Protein AF-A0A956IZK6-F1 (afdb_monomer)

pLDDT: mean 89.32, std 12.56, range [36.31, 97.5]

Radius of gyration: 30.79 Å; Cα contacts (8 Å, |Δi|>4): 97; chains: 1; bounding box: 61×36×91 Å

Structure (mmCIF, N/CA/C/O backbone):
data_AF-A0A956IZK6-F1
#
_entry.id   AF-A0A956IZK6-F1
#
loop_
_atom_site.group_PDB
_atom_site.id
_atom_site.type_symbol
_atom_site.label_atom_id
_atom_site.label_alt_id
_atom_site.label_comp_id
_atom_site.label_asym_id
_atom_site.label_entity_id
_atom_site.label_seq_id
_atom_site.pdbx_PDB_ins_code
_atom_site.Cartn_x
_atom_site.Cartn_y
_atom_site.Cartn_z
_atom_site.occupancy
_atom_site.B_iso_or_equiv
_atom_site.auth_seq_id
_atom_site.auth_comp_id
_atom_site.auth_asym_id
_atom_site.auth_atom_id
_atom_site.pdbx_PDB_model_num
ATOM 1 N N . MET A 1 1 ? 29.563 17.382 -30.969 1.00 36.31 1 MET A N 1
ATOM 2 C CA . MET A 1 1 ? 30.334 16.129 -31.098 1.00 36.31 1 MET A CA 1
ATOM 3 C C . MET A 1 1 ? 29.504 15.210 -31.981 1.00 36.31 1 MET A C 1
ATOM 5 O O . MET A 1 1 ? 28.333 15.022 -31.681 1.00 36.31 1 MET A O 1
ATOM 9 N N . ILE A 1 2 ? 30.025 14.845 -33.153 1.00 37.09 2 ILE A N 1
ATOM 10 C CA . ILE A 1 2 ? 29.254 14.293 -34.280 1.00 37.09 2 ILE A CA 1
ATOM 11 C C . ILE A 1 2 ? 29.287 12.764 -34.183 1.00 37.09 2 ILE A C 1
ATOM 13 O O . ILE A 1 2 ? 30.358 12.175 -34.292 1.00 37.09 2 ILE A O 1
ATOM 17 N N . GLY A 1 3 ? 28.133 12.134 -33.945 1.00 41.06 3 GLY A N 1
ATOM 18 C CA . GLY A 1 3 ? 27.993 10.676 -33.970 1.00 41.06 3 GLY A CA 1
ATOM 19 C C . GLY A 1 3 ? 28.057 10.151 -35.405 1.00 41.06 3 GLY A C 1
ATOM 20 O O . GLY A 1 3 ? 27.381 10.674 -36.290 1.00 41.06 3 GLY A O 1
ATOM 21 N N . VAL A 1 4 ? 28.893 9.140 -35.638 1.00 50.62 4 VAL A N 1
ATOM 22 C CA . VAL A 1 4 ? 29.079 8.514 -36.953 1.00 50.62 4 VAL A CA 1
ATOM 23 C C . VAL A 1 4 ? 27.938 7.524 -37.203 1.00 50.62 4 VAL A C 1
ATOM 25 O O . VAL A 1 4 ? 27.832 6.509 -36.518 1.00 50.62 4 VAL A O 1
ATOM 28 N N . LEU A 1 5 ? 27.090 7.811 -38.194 1.00 44.16 5 LEU A N 1
ATOM 29 C CA . LEU A 1 5 ? 26.079 6.882 -38.709 1.00 44.16 5 LEU A CA 1
ATOM 30 C C . LEU A 1 5 ? 26.744 5.872 -39.655 1.00 44.16 5 LEU A C 1
ATOM 32 O O . LEU A 1 5 ? 27.202 6.243 -40.733 1.00 44.16 5 LEU A O 1
ATOM 36 N N . HIS A 1 6 ? 26.773 4.595 -39.271 1.00 47.09 6 HIS A N 1
ATOM 37 C CA . HIS A 1 6 ? 26.976 3.498 -40.219 1.00 47.09 6 HIS A CA 1
ATOM 38 C C . HIS A 1 6 ? 25.607 3.041 -40.733 1.00 47.09 6 HIS A C 1
ATOM 40 O O . HIS A 1 6 ? 24.829 2.450 -39.990 1.00 47.09 6 HIS A O 1
ATOM 46 N N . THR A 1 7 ? 25.309 3.316 -42.002 1.00 48.56 7 THR A N 1
ATOM 47 C CA . THR A 1 7 ? 24.128 2.787 -42.695 1.00 48.56 7 THR A CA 1
ATOM 48 C C . THR A 1 7 ? 24.544 1.561 -43.509 1.00 48.56 7 THR A C 1
ATOM 50 O O . THR A 1 7 ? 25.054 1.708 -44.619 1.00 48.56 7 THR A O 1
ATOM 53 N N . SER A 1 8 ? 24.368 0.350 -42.974 1.00 43.56 8 SER A N 1
ATOM 54 C CA . SER A 1 8 ? 24.457 -0.878 -43.776 1.00 43.56 8 SER A CA 1
ATOM 55 C C . SER A 1 8 ? 23.056 -1.343 -44.152 1.00 43.56 8 SER A C 1
ATOM 57 O O . SER A 1 8 ? 22.195 -1.526 -43.299 1.00 43.56 8 SER A O 1
ATOM 59 N N . THR A 1 9 ? 22.854 -1.504 -45.449 1.00 47.28 9 THR A N 1
ATOM 60 C CA . THR A 1 9 ? 21.601 -1.796 -46.136 1.00 47.28 9 THR A CA 1
ATOM 61 C C . THR A 1 9 ? 21.077 -3.196 -45.797 1.00 47.28 9 THR A C 1
ATOM 63 O O . THR A 1 9 ? 21.645 -4.176 -46.260 1.00 47.28 9 THR A O 1
ATOM 66 N N . HIS A 1 10 ? 19.997 -3.284 -45.016 1.00 44.88 10 HIS A N 1
ATOM 67 C CA . HIS A 1 10 ? 18.961 -4.327 -45.073 1.00 44.88 10 HIS A CA 1
ATOM 68 C C . HIS A 1 10 ? 17.739 -3.828 -44.275 1.00 44.88 10 HIS A C 1
ATOM 70 O O . HIS A 1 10 ? 17.879 -3.464 -43.117 1.00 44.88 10 HIS A O 1
ATOM 76 N N . GLU A 1 11 ? 16.591 -3.730 -44.954 1.00 53.09 11 GLU A N 1
ATOM 77 C CA . GLU A 1 11 ? 15.237 -3.378 -44.476 1.00 53.09 11 GLU A CA 1
ATOM 78 C C . GLU A 1 11 ? 15.104 -2.661 -43.113 1.00 53.09 11 GLU A C 1
ATOM 80 O O . GLU A 1 11 ? 15.017 -3.274 -42.054 1.00 53.09 11 GLU A O 1
ATOM 85 N N . ASP A 1 12 ? 14.998 -1.330 -43.194 1.00 66.38 12 ASP A N 1
ATOM 86 C CA . ASP A 1 12 ? 14.334 -0.430 -42.235 1.00 66.38 12 ASP A CA 1
ATOM 87 C C . ASP A 1 12 ? 14.777 -0.492 -40.760 1.00 66.38 12 ASP A C 1
ATOM 89 O O . ASP A 1 12 ? 14.028 -0.089 -39.863 1.00 66.38 12 ASP A O 1
ATOM 93 N N . SER A 1 13 ? 16.009 -0.942 -40.497 1.00 69.12 13 SER A N 1
ATOM 94 C CA . SER A 1 13 ? 16.614 -0.838 -39.172 1.00 69.12 13 SER A CA 1
ATOM 95 C C . SER A 1 13 ? 17.470 0.422 -39.021 1.00 69.12 13 SER A C 1
ATOM 97 O O . SER A 1 13 ? 18.395 0.693 -39.791 1.00 69.12 13 SER A O 1
ATOM 99 N N . LEU A 1 14 ? 17.147 1.238 -38.013 1.00 85.25 14 LEU A N 1
ATOM 100 C CA . LEU A 1 14 ? 17.953 2.395 -37.616 1.00 85.25 14 LEU A CA 1
ATOM 101 C C . LEU A 1 14 ? 18.646 2.068 -36.299 1.00 85.25 14 LEU A C 1
ATOM 103 O O . LEU A 1 14 ? 17.972 1.855 -35.291 1.00 85.25 14 LEU A O 1
ATOM 107 N N . ARG A 1 15 ? 19.982 2.084 -36.299 1.00 91.31 15 ARG A N 1
ATOM 108 C CA . ARG A 1 15 ? 20.800 1.811 -35.116 1.00 91.31 15 ARG A CA 1
ATOM 109 C C . ARG A 1 15 ? 21.635 3.022 -34.716 1.00 91.31 15 ARG A C 1
ATOM 111 O O . ARG A 1 15 ? 22.291 3.641 -35.551 1.00 91.31 15 ARG A O 1
ATOM 118 N N . VAL A 1 16 ? 21.639 3.326 -33.420 1.00 93.69 16 VAL A N 1
ATOM 119 C CA . VAL A 1 16 ? 22.474 4.363 -32.802 1.00 93.69 16 VAL A CA 1
ATOM 120 C C . VAL A 1 16 ? 23.290 3.719 -31.690 1.00 93.69 16 VAL A C 1
ATOM 122 O O . VAL A 1 16 ? 22.721 3.162 -30.758 1.00 93.69 16 VAL A O 1
ATOM 125 N N . THR A 1 17 ? 24.614 3.804 -31.775 1.00 95.19 17 THR A N 1
ATOM 126 C CA . THR A 1 17 ? 25.543 3.182 -30.818 1.00 95.19 17 THR A CA 1
ATOM 127 C C . THR A 1 17 ? 26.250 4.261 -29.996 1.00 95.19 17 THR A C 1
ATOM 129 O O . THR A 1 17 ? 26.653 5.291 -30.535 1.00 95.19 17 THR A O 1
ATOM 132 N N . SER A 1 18 ? 26.396 4.041 -28.691 1.00 94.06 18 SER A N 1
ATOM 133 C CA . SER A 1 18 ? 27.183 4.876 -27.785 1.00 94.06 18 SER A CA 1
AT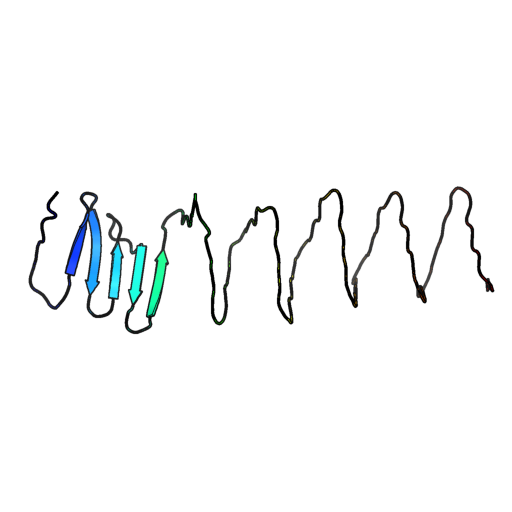OM 134 C C . SER A 1 18 ? 28.674 4.538 -27.873 1.00 94.06 18 SER A C 1
ATOM 136 O O . SER A 1 18 ? 29.065 3.460 -28.314 1.00 94.06 18 SER A O 1
ATOM 138 N N . GLU A 1 19 ? 29.528 5.419 -27.352 1.00 92.06 19 GLU A N 1
ATOM 139 C CA . GLU A 1 19 ? 30.977 5.169 -27.246 1.00 92.06 19 GLU A CA 1
ATOM 140 C C . GLU A 1 19 ? 31.316 3.948 -26.376 1.0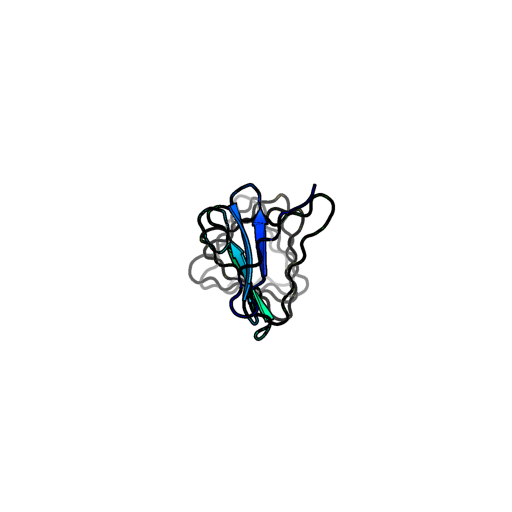0 92.06 19 GLU A C 1
ATOM 142 O O . GLU A 1 19 ? 32.348 3.308 -26.556 1.00 92.06 19 GLU A O 1
ATOM 147 N N . THR A 1 20 ? 30.427 3.600 -25.443 1.00 91.38 20 THR A N 1
ATOM 148 C CA . THR A 1 20 ? 30.587 2.464 -24.528 1.00 91.38 20 THR A CA 1
ATOM 149 C C . THR A 1 20 ? 30.111 1.135 -25.114 1.00 91.38 20 THR A C 1
ATOM 151 O O . THR A 1 20 ? 30.249 0.109 -24.451 1.00 91.38 20 THR A O 1
ATOM 154 N N . GLY A 1 21 ? 29.549 1.140 -26.329 1.00 92.31 21 GLY A N 1
ATOM 155 C CA . GLY A 1 21 ? 29.032 -0.042 -27.022 1.00 92.31 21 GLY A CA 1
ATOM 156 C C . GLY A 1 21 ? 27.557 -0.359 -26.758 1.00 92.31 21 GLY A C 1
ATOM 157 O O . GLY A 1 21 ? 27.026 -1.280 -27.372 1.00 92.31 21 GLY A O 1
ATOM 158 N N . ALA A 1 22 ? 26.877 0.396 -25.888 1.00 94.88 22 ALA A N 1
ATOM 159 C CA . ALA A 1 22 ? 25.420 0.326 -25.768 1.00 94.88 22 ALA A CA 1
ATOM 160 C C . ALA A 1 22 ? 24.771 0.847 -27.054 1.00 94.88 22 ALA A C 1
ATOM 162 O O . ALA A 1 22 ? 25.353 1.675 -27.753 1.00 94.88 22 ALA A O 1
ATOM 163 N N . TYR A 1 23 ? 23.576 0.383 -27.399 1.00 95.31 23 TYR A N 1
ATOM 164 C CA . TYR A 1 23 ? 22.941 0.817 -28.639 1.00 95.31 23 TYR A CA 1
ATOM 165 C C . TYR A 1 23 ? 21.424 0.788 -28.562 1.00 95.31 23 TYR A C 1
ATOM 167 O O . TYR A 1 23 ? 20.837 -0.055 -27.892 1.00 95.31 23 TYR A O 1
ATOM 175 N N . ALA A 1 24 ? 20.797 1.712 -29.278 1.00 96.12 24 ALA A N 1
ATOM 176 C CA . ALA A 1 24 ? 19.376 1.690 -29.560 1.00 96.12 24 ALA A CA 1
ATOM 177 C C . ALA A 1 24 ? 19.154 1.224 -30.998 1.00 96.12 24 ALA A C 1
ATOM 179 O O . ALA A 1 24 ? 19.912 1.595 -31.898 1.00 96.12 24 ALA A O 1
ATOM 180 N N . GLU A 1 25 ? 18.116 0.431 -31.214 1.00 95.44 25 GLU A N 1
ATOM 181 C CA . GLU A 1 25 ? 17.723 -0.056 -32.529 1.00 95.44 25 GLU A CA 1
ATOM 182 C C . GLU A 1 25 ? 16.211 0.070 -32.699 1.00 95.44 25 GLU A C 1
ATOM 184 O O . GLU A 1 25 ? 15.435 -0.201 -31.780 1.00 95.44 25 GLU A O 1
ATOM 189 N N . ARG A 1 26 ? 15.794 0.498 -33.888 1.00 94.06 26 ARG A N 1
ATOM 190 C CA . ARG A 1 26 ? 14.415 0.369 -34.347 1.00 94.06 26 ARG A CA 1
ATOM 191 C C . ARG A 1 26 ? 14.361 -0.739 -35.384 1.00 94.06 26 ARG A C 1
ATOM 193 O O . ARG A 1 26 ? 15.057 -0.614 -36.382 1.00 94.06 26 ARG A O 1
ATOM 200 N N . THR A 1 27 ? 13.474 -1.713 -35.202 1.00 90.94 27 THR A N 1
ATOM 201 C CA . THR A 1 27 ? 13.209 -2.773 -36.188 1.00 90.94 27 THR A CA 1
ATOM 202 C C . THR A 1 27 ? 11.704 -2.927 -36.345 1.00 90.94 27 THR A C 1
ATOM 204 O O . THR A 1 27 ? 11.012 -3.314 -35.403 1.00 90.94 27 THR A O 1
ATOM 207 N N . GLY A 1 28 ? 11.172 -2.571 -37.517 1.00 88.81 28 GLY A N 1
ATOM 208 C CA . GLY A 1 28 ? 9.728 -2.571 -37.762 1.00 88.81 28 GLY A CA 1
ATOM 209 C C . GLY A 1 28 ? 8.963 -1.693 -36.759 1.00 88.81 28 GLY A C 1
ATOM 210 O O . GLY A 1 28 ? 9.131 -0.467 -36.738 1.00 88.81 28 GLY A O 1
ATOM 211 N N . SER A 1 29 ? 8.118 -2.325 -35.935 1.00 91.69 29 SER A N 1
ATOM 212 C CA . SER A 1 29 ? 7.296 -1.684 -34.897 1.00 91.69 29 SER A CA 1
ATOM 213 C C . SER A 1 29 ? 7.973 -1.577 -33.527 1.00 91.69 29 SER A C 1
ATOM 215 O O . SER A 1 29 ? 7.366 -1.037 -32.599 1.00 91.69 29 SER A O 1
ATOM 217 N N . THR A 1 30 ? 9.206 -2.060 -33.380 1.00 94.75 30 THR A N 1
ATOM 218 C CA . THR A 1 30 ? 9.891 -2.153 -32.089 1.00 94.75 30 THR A CA 1
ATOM 219 C C . THR A 1 30 ? 10.974 -1.091 -31.947 1.00 94.75 30 THR A C 1
ATOM 221 O O . THR A 1 30 ? 11.777 -0.899 -32.859 1.00 94.75 30 THR A O 1
ATOM 224 N N . LEU A 1 31 ? 11.019 -0.428 -30.788 1.00 96.06 31 LEU A N 1
ATOM 225 C CA . LEU A 1 31 ? 12.136 0.407 -30.341 1.00 96.06 31 LEU A CA 1
ATOM 226 C C . LEU A 1 31 ? 12.822 -0.281 -29.158 1.00 96.06 31 LEU A C 1
ATOM 228 O O . LEU A 1 31 ? 12.202 -0.461 -28.110 1.00 96.06 31 LEU A O 1
ATOM 232 N N . ALA A 1 32 ? 14.092 -0.639 -29.310 1.00 96.56 32 ALA A N 1
ATOM 233 C CA . ALA A 1 32 ? 14.850 -1.369 -28.305 1.00 96.56 32 ALA A CA 1
ATOM 234 C C . ALA A 1 32 ? 16.116 -0.608 -27.885 1.00 96.56 32 ALA A C 1
ATOM 236 O O . ALA A 1 32 ? 16.762 0.041 -28.705 1.00 96.56 32 ALA A O 1
ATOM 237 N N . LEU A 1 33 ? 16.479 -0.702 -26.604 1.00 96.25 33 LEU A N 1
ATOM 238 C CA . LEU A 1 33 ? 17.751 -0.230 -26.052 1.00 96.25 33 LEU A CA 1
ATOM 239 C C . LEU A 1 33 ? 18.494 -1.411 -25.441 1.00 96.25 33 LEU A C 1
ATOM 241 O O . LEU A 1 33 ? 17.947 -2.109 -24.589 1.00 96.25 33 LEU A O 1
ATOM 245 N N . TYR A 1 34 ? 19.752 -1.575 -25.822 1.00 95.44 34 TYR A N 1
ATOM 246 C CA . TYR A 1 34 ? 20.642 -2.620 -25.349 1.00 95.44 34 TYR A CA 1
ATOM 247 C C . TYR A 1 34 ? 21.856 -2.024 -24.642 1.00 95.44 34 TYR A C 1
ATOM 249 O O . TYR A 1 34 ? 22.341 -0.949 -25.009 1.00 95.44 34 TYR A O 1
ATOM 257 N N . ASP A 1 35 ? 22.378 -2.739 -23.650 1.00 94.94 35 ASP A N 1
ATOM 258 C CA . ASP A 1 35 ? 23.684 -2.426 -23.076 1.00 94.94 35 ASP A CA 1
ATOM 259 C C . ASP A 1 35 ? 24.844 -2.870 -23.986 1.00 94.94 35 ASP A C 1
ATOM 261 O O . ASP A 1 35 ? 24.653 -3.420 -25.073 1.00 94.94 35 ASP A O 1
ATOM 265 N N . ASN A 1 36 ? 26.076 -2.628 -23.538 1.00 94.12 36 ASN A N 1
ATOM 266 C CA . ASN A 1 36 ? 27.281 -2.990 -24.285 1.00 94.12 36 ASN A CA 1
ATOM 267 C C . ASN A 1 36 ? 27.544 -4.502 -24.384 1.00 94.12 36 ASN A C 1
ATOM 269 O O . ASN A 1 36 ? 28.330 -4.927 -25.226 1.00 94.12 36 ASN A O 1
ATOM 273 N N . ALA A 1 37 ? 26.881 -5.308 -23.555 1.00 94.12 37 ALA A N 1
ATOM 274 C CA . ALA A 1 37 ? 26.903 -6.763 -23.617 1.00 94.12 37 ALA A CA 1
ATOM 275 C C . ALA A 1 37 ? 25.777 -7.317 -24.513 1.00 94.12 37 ALA A C 1
ATOM 277 O O . ALA A 1 37 ? 25.630 -8.532 -24.630 1.00 94.12 37 ALA A O 1
ATOM 278 N N . GLY A 1 38 ? 24.974 -6.445 -25.139 1.00 93.81 38 GLY A N 1
ATOM 2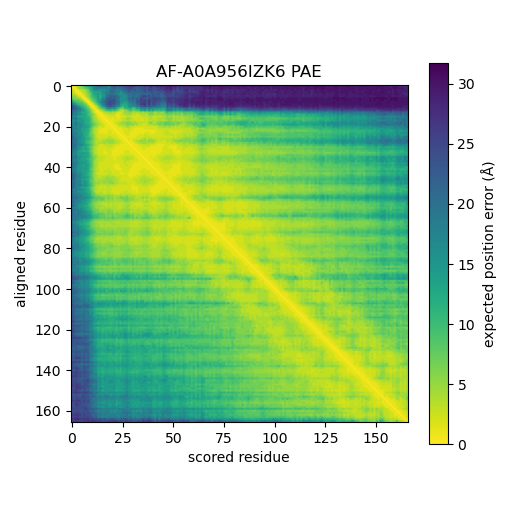79 C CA . GLY A 1 38 ? 23.850 -6.825 -25.991 1.00 93.81 38 GLY A CA 1
ATOM 280 C C . GLY A 1 38 ? 22.600 -7.261 -25.224 1.00 93.81 38 GLY A C 1
ATOM 281 O O . GLY A 1 38 ? 21.716 -7.881 -25.810 1.00 93.81 38 GLY A O 1
ATOM 282 N N . ARG A 1 39 ? 22.496 -6.960 -23.925 1.00 95.12 39 ARG A N 1
ATOM 283 C CA . ARG A 1 39 ? 21.312 -7.268 -23.108 1.00 95.12 39 ARG A CA 1
ATOM 284 C C . ARG A 1 39 ? 20.260 -6.175 -23.274 1.00 95.12 39 ARG A C 1
ATOM 286 O O . ARG A 1 39 ? 20.581 -4.993 -23.195 1.00 95.12 39 ARG A O 1
ATOM 293 N N . LEU A 1 40 ? 19.005 -6.572 -23.474 1.00 95.88 40 LEU A N 1
ATOM 294 C CA . LEU A 1 40 ? 17.866 -5.668 -23.662 1.00 95.88 40 LEU A CA 1
ATOM 295 C C . LEU A 1 40 ? 17.480 -4.973 -22.344 1.00 95.88 40 LEU A C 1
ATOM 297 O O . LEU A 1 40 ? 17.109 -5.639 -21.377 1.00 95.88 40 LEU A O 1
ATOM 301 N N . LEU A 1 41 ? 17.536 -3.641 -22.326 1.00 96.12 41 LEU A N 1
ATOM 302 C CA . LEU A 1 41 ? 17.185 -2.786 -21.186 1.00 96.12 41 LEU A CA 1
ATOM 303 C C . LEU A 1 41 ? 15.805 -2.140 -21.338 1.00 96.12 41 LEU A C 1
ATOM 305 O O . LEU A 1 41 ? 15.071 -2.010 -20.364 1.00 96.12 41 LEU A O 1
ATOM 309 N N . VAL A 1 42 ? 15.451 -1.712 -22.552 1.00 97.31 42 VAL A N 1
ATOM 310 C CA . VAL A 1 42 ? 14.156 -1.080 -22.845 1.00 97.31 42 VAL A CA 1
ATOM 311 C C . VAL A 1 42 ? 13.599 -1.673 -24.120 1.00 97.31 42 VAL A C 1
ATOM 313 O O . VAL A 1 42 ? 14.336 -1.818 -25.090 1.00 97.31 42 VAL A O 1
ATOM 316 N N . ASN A 1 43 ? 12.309 -1.982 -24.127 1.00 97.44 43 ASN A N 1
ATOM 317 C CA . ASN A 1 43 ? 11.597 -2.431 -25.313 1.00 97.44 43 ASN A CA 1
ATOM 318 C C . ASN A 1 43 ? 10.248 -1.728 -25.401 1.00 97.44 43 ASN A C 1
ATOM 320 O O . ASN A 1 43 ? 9.457 -1.822 -24.468 1.00 97.44 43 ASN A O 1
ATOM 324 N N . TYR A 1 44 ? 9.980 -1.048 -26.507 1.00 97.50 44 TYR A N 1
ATOM 325 C CA . TYR A 1 44 ? 8.679 -0.465 -26.794 1.00 97.50 44 TYR A CA 1
ATOM 326 C C . TYR A 1 44 ? 8.131 -1.029 -28.100 1.00 97.50 44 TYR A C 1
ATOM 328 O O . TYR A 1 44 ? 8.700 -0.799 -29.166 1.00 97.50 44 TYR A O 1
ATOM 336 N N . ASP A 1 45 ? 7.020 -1.754 -28.017 1.00 96.75 45 ASP A N 1
ATOM 337 C CA . ASP A 1 45 ? 6.275 -2.225 -29.179 1.00 96.75 45 ASP A CA 1
ATOM 338 C C . ASP A 1 45 ? 5.143 -1.248 -29.501 1.00 96.75 45 ASP A C 1
ATOM 340 O O . ASP A 1 45 ? 4.177 -1.109 -28.751 1.00 96.75 45 ASP A O 1
ATOM 344 N N . THR A 1 46 ? 5.256 -0.576 -30.643 1.00 94.38 46 THR A N 1
ATOM 345 C CA . THR A 1 46 ? 4.284 0.423 -31.105 1.00 94.38 46 THR A CA 1
ATOM 346 C C . THR A 1 46 ? 2.948 -0.176 -31.545 1.00 94.38 46 THR A C 1
ATOM 348 O O . THR A 1 46 ? 1.960 0.555 -31.570 1.00 94.38 46 THR A O 1
ATOM 351 N N . GLN A 1 47 ? 2.882 -1.475 -31.869 1.00 94.50 47 GLN A N 1
ATOM 352 C CA . GLN A 1 47 ? 1.621 -2.125 -32.243 1.00 94.50 47 GLN A CA 1
ATOM 353 C C . GLN A 1 47 ? 0.753 -2.399 -31.018 1.00 94.50 47 GLN A C 1
ATOM 355 O O . GLN A 1 47 ? -0.437 -2.087 -31.023 1.00 94.50 47 GLN A O 1
ATOM 360 N N . SER A 1 48 ? 1.344 -2.963 -29.963 1.00 95.62 48 SER A N 1
ATOM 361 C CA . SER A 1 48 ? 0.636 -3.220 -28.705 1.00 95.62 48 SER A CA 1
ATOM 362 C C . SER A 1 48 ? 0.620 -2.020 -27.751 1.00 95.62 48 SER A C 1
ATOM 364 O O . SER A 1 48 ? -0.190 -1.988 -26.825 1.00 95.62 48 SER A O 1
ATOM 366 N N . GLY A 1 49 ? 1.504 -1.037 -27.956 1.00 95.00 49 GLY A N 1
ATOM 367 C CA . GLY A 1 49 ? 1.733 0.082 -27.037 1.00 95.00 49 GLY A CA 1
ATOM 368 C C . GLY A 1 49 ? 2.452 -0.329 -25.747 1.00 95.00 49 GLY A C 1
ATOM 369 O O . GLY A 1 49 ? 2.389 0.390 -24.749 1.00 95.00 49 GLY A O 1
ATOM 370 N N . THR A 1 50 ? 3.104 -1.494 -25.740 1.00 96.75 50 THR A N 1
ATOM 371 C CA . THR A 1 50 ? 3.731 -2.070 -24.546 1.00 96.75 50 THR A CA 1
ATOM 372 C C . THR A 1 50 ? 5.150 -1.546 -24.381 1.00 96.75 50 THR A C 1
ATOM 374 O O . THR A 1 50 ? 5.965 -1.672 -25.291 1.00 96.75 50 THR A O 1
ATOM 377 N N . LEU A 1 51 ? 5.455 -1.003 -23.201 1.00 97.12 51 LEU A N 1
ATOM 378 C CA . LEU A 1 51 ? 6.804 -0.633 -22.779 1.00 97.12 51 LEU A CA 1
ATOM 379 C C . LEU A 1 51 ? 7.284 -1.593 -21.688 1.00 97.12 51 LEU A C 1
ATOM 381 O O . LEU A 1 51 ? 6.625 -1.741 -20.660 1.00 97.12 51 LEU A O 1
ATOM 385 N N . GLU A 1 52 ? 8.464 -2.171 -21.875 1.00 96.88 52 GLU A N 1
ATOM 386 C CA . GLU A 1 52 ? 9.173 -2.945 -20.863 1.00 96.88 52 GLU A CA 1
ATOM 387 C C . GLU A 1 52 ? 10.479 -2.250 -20.479 1.00 96.88 52 GLU A C 1
ATOM 389 O O . GLU A 1 52 ? 11.260 -1.845 -21.341 1.00 96.88 52 GLU A O 1
ATOM 394 N N . LEU A 1 53 ? 10.723 -2.150 -19.173 1.00 96.62 53 LEU A N 1
ATOM 395 C CA . LEU A 1 53 ? 11.969 -1.665 -18.587 1.00 96.62 53 LEU A CA 1
ATOM 396 C C . LEU A 1 53 ? 12.612 -2.818 -17.818 1.00 96.62 53 LEU A C 1
ATOM 398 O O . LEU A 1 53 ? 11.959 -3.458 -16.994 1.00 96.62 53 LEU A O 1
ATOM 402 N N . ARG A 1 54 ? 13.887 -3.085 -18.085 1.00 96.25 54 ARG A N 1
ATOM 403 C CA . ARG A 1 54 ? 14.664 -4.165 -17.477 1.00 96.25 54 ARG A CA 1
ATOM 404 C C . ARG A 1 54 ? 15.978 -3.599 -16.951 1.00 96.25 54 ARG A C 1
ATOM 406 O O . ARG A 1 54 ? 16.662 -2.843 -17.634 1.00 96.25 54 ARG A O 1
ATOM 413 N N . ALA A 1 55 ? 16.336 -4.001 -15.738 1.00 92.38 55 ALA A N 1
ATOM 414 C CA . ALA A 1 55 ? 17.637 -3.737 -15.144 1.00 92.38 55 ALA A CA 1
ATOM 415 C C . ALA A 1 55 ? 18.285 -5.068 -14.760 1.00 92.38 55 ALA A C 1
ATOM 417 O O . ALA A 1 55 ? 17.601 -6.008 -14.361 1.00 92.38 55 ALA A O 1
ATOM 418 N N . THR A 1 56 ? 19.605 -5.156 -14.895 1.00 88.00 56 THR A N 1
ATOM 419 C CA . THR A 1 56 ? 20.364 -6.362 -14.528 1.00 88.00 56 THR A CA 1
ATOM 420 C C . THR A 1 56 ? 20.776 -6.383 -13.059 1.00 88.00 56 THR A C 1
ATOM 422 O O . THR A 1 56 ? 21.157 -7.434 -12.557 1.00 88.00 56 THR A O 1
ATOM 425 N N . ALA A 1 57 ? 20.744 -5.225 -12.400 1.00 92.00 57 ALA A N 1
ATOM 426 C CA . ALA A 1 57 ? 21.009 -5.055 -10.977 1.00 92.00 57 ALA A CA 1
ATOM 427 C C . ALA A 1 57 ? 19.884 -4.202 -10.375 1.00 92.00 57 ALA A C 1
ATOM 429 O O . ALA A 1 57 ? 18.839 -4.743 -10.029 1.00 92.00 57 ALA A O 1
ATOM 430 N N . ASP A 1 58 ? 20.045 -2.877 -10.374 1.00 94.69 58 ASP A N 1
ATOM 431 C CA . ASP A 1 58 ? 19.095 -1.950 -9.757 1.00 94.69 58 ASP A CA 1
ATOM 432 C C . ASP A 1 58 ? 18.349 -1.096 -10.792 1.00 94.69 58 ASP A C 1
ATOM 434 O O . ASP A 1 58 ? 18.923 -0.641 -11.786 1.00 94.69 58 ASP A O 1
ATOM 438 N N . LEU A 1 59 ? 17.064 -0.833 -10.532 1.00 95.12 59 LEU A N 1
ATOM 439 C CA . LEU A 1 59 ? 16.254 0.144 -11.263 1.00 95.12 59 LEU A CA 1
ATOM 440 C C . LEU A 1 59 ? 15.871 1.291 -10.322 1.00 95.12 59 LEU A C 1
ATOM 442 O O . LEU A 1 59 ? 15.068 1.112 -9.408 1.00 95.12 59 LEU A O 1
ATOM 446 N N . HIS A 1 60 ? 16.403 2.486 -10.578 1.00 95.31 60 HIS A N 1
ATOM 447 C CA . HIS A 1 60 ? 16.090 3.684 -9.799 1.00 95.31 60 HIS A CA 1
ATOM 448 C C . HIS A 1 60 ? 15.153 4.619 -10.567 1.00 95.31 60 HIS A C 1
ATOM 450 O O . HIS A 1 60 ? 15.493 5.116 -11.639 1.00 95.31 60 HIS A O 1
ATOM 456 N N . LEU A 1 61 ? 13.994 4.915 -9.978 1.00 95.06 61 LEU A N 1
ATOM 457 C CA . LEU A 1 61 ? 13.093 5.976 -10.428 1.00 95.06 61 LEU A CA 1
ATOM 458 C C . LEU A 1 61 ? 13.179 7.134 -9.432 1.00 95.06 61 LEU A C 1
ATOM 460 O O . LEU A 1 61 ? 12.709 7.019 -8.302 1.00 95.06 61 LEU A O 1
ATOM 464 N N . ALA A 1 62 ? 13.794 8.246 -9.834 1.00 95.81 62 ALA A N 1
ATOM 465 C CA . ALA A 1 62 ? 14.038 9.384 -8.953 1.00 95.81 62 ALA A CA 1
ATOM 466 C C . ALA A 1 62 ? 13.607 10.702 -9.600 1.00 95.81 62 ALA A C 1
ATOM 468 O O . ALA A 1 62 ? 13.833 10.939 -10.784 1.00 95.81 62 ALA A O 1
ATOM 469 N N . ALA A 1 63 ? 13.033 11.589 -8.788 1.00 96.75 63 ALA A N 1
ATOM 470 C CA . ALA A 1 63 ? 12.711 12.961 -9.167 1.00 96.75 63 ALA A CA 1
ATOM 471 C C . ALA A 1 63 ? 13.204 13.920 -8.064 1.00 96.75 63 ALA A C 1
ATOM 473 O O . ALA A 1 63 ? 12.395 14.365 -7.253 1.00 96.75 63 ALA A O 1
ATOM 474 N N . PRO A 1 64 ? 14.516 14.235 -7.993 1.00 95.12 64 PRO A N 1
ATOM 475 C CA . PRO A 1 64 ? 15.114 14.949 -6.854 1.00 95.12 64 PRO A CA 1
ATOM 476 C C . PRO A 1 64 ? 14.497 16.320 -6.547 1.00 95.12 64 PRO A C 1
ATOM 478 O O . PRO A 1 64 ? 14.467 16.743 -5.397 1.00 95.12 64 PRO A O 1
ATOM 481 N N . ALA A 1 65 ? 13.993 17.004 -7.573 1.00 96.12 65 ALA A N 1
ATOM 482 C CA . ALA A 1 65 ? 13.314 18.294 -7.457 1.00 96.12 65 ALA A CA 1
ATOM 483 C C . ALA A 1 65 ? 11.806 18.203 -7.766 1.00 96.12 65 ALA A C 1
ATOM 485 O O . ALA A 1 65 ? 11.167 19.220 -8.023 1.00 96.12 65 ALA A O 1
ATOM 486 N N . GLY A 1 66 ? 11.238 16.993 -7.814 1.00 96.44 66 GLY A N 1
ATOM 487 C CA . GLY A 1 66 ? 9.892 16.761 -8.327 1.00 96.44 66 GLY A CA 1
ATOM 488 C C . GLY A 1 66 ? 9.166 15.606 -7.649 1.00 96.44 66 GLY A C 1
ATOM 489 O O . GLY A 1 66 ? 9.341 15.334 -6.465 1.00 96.44 66 GLY A O 1
ATOM 490 N N . SER A 1 67 ? 8.304 14.938 -8.413 1.00 96.31 67 SER A N 1
ATOM 491 C CA . SER A 1 67 ? 7.500 13.816 -7.928 1.00 96.31 67 SER A CA 1
ATOM 492 C C . SER A 1 67 ? 7.478 12.688 -8.948 1.00 96.31 67 SER A C 1
ATOM 494 O O . SER A 1 67 ? 7.432 12.949 -10.150 1.00 96.31 67 SER A O 1
ATOM 496 N N . VAL A 1 68 ? 7.458 11.448 -8.463 1.00 96.75 68 VAL A N 1
ATOM 497 C CA . VAL A 1 68 ? 7.181 10.261 -9.275 1.00 96.75 68 VAL A CA 1
ATOM 498 C C . VAL A 1 68 ? 5.704 9.921 -9.102 1.00 96.75 68 VAL A C 1
ATOM 500 O O . VAL A 1 68 ? 5.240 9.718 -7.981 1.00 96.75 68 VAL A O 1
ATOM 503 N N . ARG A 1 69 ? 4.948 9.880 -10.204 1.00 96.00 69 ARG A N 1
ATOM 504 C CA . ARG A 1 69 ? 3.538 9.473 -10.213 1.00 96.00 69 ARG A CA 1
ATOM 505 C C . ARG A 1 69 ? 3.389 8.212 -11.047 1.00 96.00 69 ARG A C 1
ATOM 507 O O . ARG A 1 69 ? 3.710 8.224 -12.230 1.00 96.00 69 ARG A O 1
ATOM 514 N N . VAL A 1 70 ? 2.845 7.165 -10.435 1.00 95.81 70 VAL A N 1
ATOM 515 C CA . VAL A 1 70 ? 2.436 5.942 -11.129 1.00 95.81 70 VAL A CA 1
ATOM 516 C C . VAL A 1 70 ? 0.913 5.893 -11.124 1.00 95.81 70 VAL A C 1
ATOM 518 O O . VAL A 1 70 ? 0.284 6.015 -10.076 1.00 95.81 70 VAL A O 1
ATOM 521 N N . SER A 1 71 ? 0.317 5.766 -12.304 1.00 95.69 71 SER A N 1
ATOM 522 C CA . SER A 1 71 ? -1.132 5.720 -12.491 1.00 95.69 71 SER A CA 1
ATOM 523 C C . SER A 1 71 ? -1.472 4.642 -13.504 1.00 95.69 71 SER A C 1
ATOM 525 O O . SER A 1 71 ? -0.864 4.597 -14.571 1.00 95.69 71 SER A O 1
ATOM 527 N N . ALA A 1 72 ? -2.463 3.812 -13.193 1.00 95.56 72 ALA A N 1
ATOM 528 C CA . ALA A 1 72 ? -2.964 2.796 -14.104 1.00 95.56 72 ALA A CA 1
ATOM 529 C C . ALA A 1 72 ? -4.485 2.882 -14.191 1.00 95.56 72 ALA A C 1
ATOM 531 O O . ALA A 1 72 ? -5.156 3.078 -13.182 1.00 95.56 72 ALA A O 1
ATOM 532 N N . GLY A 1 73 ? -5.030 2.674 -15.391 1.00 94.12 73 GLY A N 1
ATOM 533 C CA . GLY A 1 73 ? -6.481 2.603 -15.590 1.00 94.12 73 GLY A CA 1
ATOM 534 C C . GLY A 1 73 ? -7.119 1.325 -15.036 1.00 94.12 73 GLY A C 1
ATOM 535 O O . GLY A 1 73 ? -8.337 1.252 -14.939 1.00 94.12 73 GLY A O 1
ATOM 536 N N . ARG A 1 74 ? -6.313 0.306 -14.698 1.00 93.88 74 ARG A N 1
ATOM 537 C CA . ARG A 1 74 ? -6.802 -0.990 -14.197 1.00 93.88 74 ARG A CA 1
ATOM 538 C C . ARG A 1 74 ? -6.105 -1.445 -12.921 1.00 93.88 74 ARG A C 1
ATOM 540 O O . ARG A 1 74 ? -6.767 -1.672 -11.918 1.00 93.88 74 ARG A O 1
ATOM 547 N N . ARG A 1 75 ? -4.784 -1.635 -12.965 1.00 94.44 75 ARG A N 1
ATOM 548 C CA . ARG A 1 75 ? -4.031 -2.238 -11.859 1.00 94.44 75 ARG A CA 1
ATOM 549 C C . ARG A 1 75 ? -2.594 -1.740 -11.830 1.00 94.44 75 ARG A C 1
ATOM 551 O O . ARG A 1 75 ? 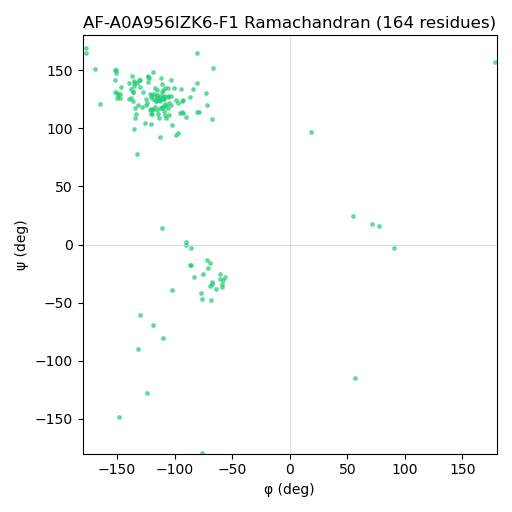-1.971 -1.608 -12.879 1.00 94.44 75 ARG A O 1
ATOM 558 N N . ILE A 1 76 ? -2.091 -1.526 -10.619 1.00 95.44 76 ILE A N 1
ATOM 559 C CA . ILE A 1 76 ? -0.665 -1.480 -10.297 1.00 95.44 76 ILE A CA 1
ATOM 560 C C . ILE A 1 76 ? -0.402 -2.708 -9.425 1.00 95.44 76 ILE A C 1
ATOM 562 O O . ILE A 1 76 ? -1.125 -2.926 -8.455 1.00 95.44 76 ILE A O 1
ATOM 566 N N . GLU A 1 77 ? 0.583 -3.520 -9.791 1.00 95.19 77 GLU A N 1
ATOM 567 C CA . GLU A 1 77 ? 0.977 -4.717 -9.048 1.00 95.19 77 GLU A CA 1
ATOM 568 C C . GLU A 1 77 ? 2.446 -4.588 -8.648 1.00 95.19 77 GLU A C 1
ATOM 570 O O . GLU A 1 77 ? 3.291 -4.257 -9.479 1.00 95.19 77 GLU A O 1
ATOM 575 N N . LEU A 1 78 ? 2.729 -4.805 -7.364 1.00 94.38 78 LEU A N 1
ATOM 576 C CA . LEU A 1 78 ? 4.071 -4.789 -6.795 1.00 94.38 78 LEU A CA 1
ATOM 577 C C . LEU A 1 78 ? 4.311 -6.162 -6.176 1.00 94.38 78 LEU A C 1
ATOM 579 O O . LEU A 1 78 ? 3.654 -6.519 -5.201 1.00 94.38 78 LEU A O 1
ATOM 583 N N . SER A 1 79 ? 5.225 -6.930 -6.761 1.00 95.12 79 SER A N 1
ATOM 584 C CA . SER A 1 79 ? 5.599 -8.252 -6.268 1.00 95.12 79 SER A CA 1
ATOM 585 C C . SER A 1 79 ? 7.079 -8.245 -5.927 1.00 95.12 79 SER A C 1
ATOM 587 O O . SER A 1 79 ? 7.930 -8.077 -6.800 1.00 95.12 79 SER A O 1
ATOM 589 N N . ALA A 1 80 ? 7.368 -8.363 -4.639 1.00 95.31 80 ALA A N 1
ATOM 590 C CA . ALA A 1 80 ? 8.713 -8.420 -4.100 1.00 95.31 80 ALA A CA 1
ATOM 591 C C . ALA A 1 80 ? 8.685 -9.226 -2.793 1.00 95.31 80 ALA A C 1
ATOM 593 O O . ALA A 1 80 ? 7.669 -9.197 -2.094 1.00 95.31 80 ALA A O 1
ATOM 594 N N . PRO A 1 81 ? 9.778 -9.920 -2.432 1.00 95.06 81 PRO A N 1
ATOM 595 C CA . PRO A 1 81 ? 9.906 -10.527 -1.108 1.00 95.06 81 PRO A CA 1
ATOM 596 C C . PRO A 1 81 ? 9.801 -9.493 0.020 1.00 95.06 81 PRO A C 1
ATOM 598 O O . PRO A 1 81 ? 9.260 -9.788 1.082 1.00 95.06 81 PRO A O 1
ATOM 601 N N . GLU A 1 82 ? 10.294 -8.276 -0.231 1.00 93.44 82 GLU A N 1
ATOM 602 C CA . GLU A 1 82 ? 10.290 -7.160 0.709 1.00 93.44 82 GLU A CA 1
ATOM 603 C C . GLU A 1 82 ? 9.957 -5.854 -0.024 1.00 93.44 82 GLU A C 1
ATOM 605 O O . GLU A 1 82 ? 10.435 -5.609 -1.133 1.00 93.44 82 GLU A O 1
ATOM 610 N N . ALA A 1 83 ? 9.131 -5.013 0.602 1.00 93.38 83 ALA A N 1
ATOM 611 C CA . ALA A 1 83 ? 8.795 -3.682 0.113 1.00 93.38 83 ALA A CA 1
ATOM 612 C C . ALA A 1 83 ? 8.759 -2.698 1.286 1.00 93.38 83 ALA A C 1
ATOM 614 O O . ALA A 1 83 ? 8.026 -2.901 2.256 1.00 93.38 83 ALA A O 1
ATOM 615 N N . GLU A 1 84 ? 9.528 -1.615 1.183 1.00 92.75 84 GLU A N 1
ATOM 616 C CA . GLU A 1 84 ? 9.557 -0.545 2.177 1.00 92.75 84 GLU A CA 1
ATOM 617 C C . GLU A 1 84 ? 8.907 0.720 1.611 1.00 92.75 84 GLU A C 1
ATOM 619 O O . GLU A 1 84 ? 9.270 1.213 0.542 1.00 92.75 84 GLU A O 1
ATOM 624 N N . LEU A 1 85 ? 7.941 1.265 2.351 1.00 92.12 85 LEU A N 1
ATOM 625 C CA . LEU A 1 85 ? 7.326 2.557 2.067 1.00 92.12 85 LEU A CA 1
ATOM 626 C C . LEU A 1 85 ? 7.719 3.538 3.169 1.00 92.12 85 LEU A C 1
ATOM 628 O O . LEU A 1 85 ? 7.057 3.637 4.202 1.00 92.12 85 LEU A O 1
ATOM 632 N N . ALA A 1 86 ? 8.801 4.274 2.937 1.00 91.56 86 ALA A N 1
ATOM 633 C CA . ALA A 1 86 ? 9.249 5.329 3.830 1.00 91.56 86 ALA A CA 1
ATOM 634 C C . ALA A 1 86 ? 8.659 6.676 3.396 1.00 91.56 86 ALA A C 1
ATOM 636 O O . ALA A 1 86 ? 8.829 7.130 2.264 1.00 91.56 86 ALA A O 1
ATOM 637 N N . GLY A 1 87 ? 7.962 7.346 4.307 1.00 91.00 87 GLY A N 1
ATOM 638 C CA . GLY A 1 87 ? 7.377 8.649 4.032 1.00 91.00 87 GLY A CA 1
ATOM 639 C C . GLY A 1 87 ? 6.695 9.244 5.250 1.00 91.00 87 GLY A C 1
ATOM 640 O O . GLY A 1 87 ? 6.476 8.583 6.261 1.00 91.00 87 GLY A O 1
ATOM 641 N N . ARG A 1 88 ? 6.336 10.525 5.150 1.00 91.19 88 ARG A N 1
ATOM 642 C CA . ARG A 1 88 ? 5.604 11.224 6.219 1.00 91.19 88 ARG A CA 1
ATOM 643 C C . ARG A 1 88 ? 4.131 10.832 6.282 1.00 91.19 88 ARG A C 1
ATOM 645 O O . ARG A 1 88 ? 3.499 11.006 7.318 1.00 91.19 88 ARG A O 1
ATOM 652 N N . GLN A 1 89 ? 3.577 10.379 5.162 1.00 92.50 89 GLN A N 1
ATOM 653 C CA . GLN A 1 89 ? 2.166 10.064 5.029 1.00 92.50 89 GLN A CA 1
ATOM 654 C C . GLN A 1 89 ? 1.973 8.975 3.978 1.00 92.50 89 GLN A C 1
ATOM 656 O O . GLN A 1 89 ? 2.464 9.093 2.859 1.00 92.50 89 GLN A O 1
ATOM 661 N N . LEU A 1 90 ? 1.192 7.961 4.342 1.00 91.94 90 LEU A N 1
ATOM 662 C CA . LEU A 1 90 ? 0.623 6.978 3.431 1.00 91.94 90 LEU A CA 1
ATOM 663 C C . LEU A 1 90 ? -0.899 7.150 3.457 1.00 91.94 90 LEU A C 1
ATOM 665 O O . LEU A 1 90 ? -1.501 7.167 4.529 1.00 91.94 90 LEU A O 1
ATOM 669 N N . SER A 1 91 ? -1.524 7.311 2.291 1.00 90.75 91 SER A N 1
ATOM 670 C CA . SER A 1 91 ? -2.981 7.397 2.172 1.00 90.75 91 SER A CA 1
ATOM 671 C C . SER A 1 91 ? -3.491 6.349 1.198 1.00 90.75 91 SER A C 1
ATOM 673 O O . SER A 1 91 ? -3.145 6.392 0.019 1.00 90.75 91 SER A O 1
ATOM 675 N N . LEU A 1 92 ? -4.352 5.465 1.688 1.00 91.06 92 LEU A N 1
ATOM 676 C CA . LEU A 1 92 ? -5.108 4.521 0.876 1.00 91.06 92 LEU A CA 1
ATOM 677 C C . LEU A 1 92 ? -6.541 5.044 0.771 1.00 91.06 92 LEU A C 1
ATOM 679 O O . LEU A 1 92 ? -7.145 5.411 1.780 1.00 91.06 92 LEU A O 1
ATOM 683 N N . ARG A 1 93 ? -7.057 5.159 -0.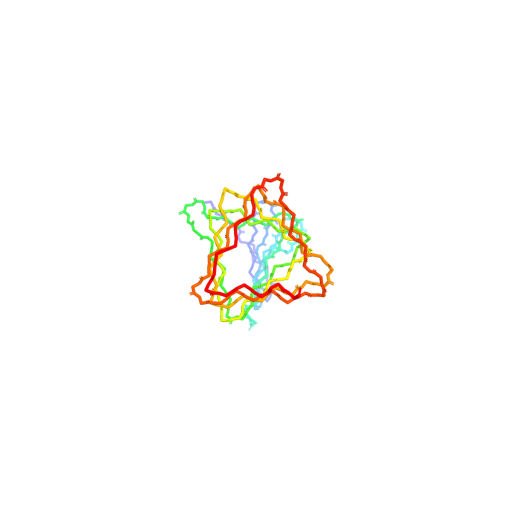452 1.00 89.94 93 ARG A N 1
ATOM 684 C CA . ARG A 1 93 ? -8.424 5.610 -0.733 1.00 89.94 93 ARG A CA 1
ATOM 685 C C . ARG A 1 93 ? -9.016 4.698 -1.792 1.00 89.94 93 ARG A C 1
ATOM 687 O O . ARG A 1 93 ? -8.392 4.487 -2.826 1.00 89.94 93 ARG A O 1
ATOM 694 N N . GLY A 1 94 ? -10.217 4.212 -1.541 1.00 87.69 94 GLY A N 1
ATOM 695 C CA . GLY A 1 94 ? -10.972 3.379 -2.462 1.00 87.69 94 GLY A CA 1
ATOM 696 C C . GLY A 1 94 ? -12.283 2.968 -1.813 1.00 87.69 94 GLY A C 1
ATOM 697 O O . GLY A 1 94 ? -12.378 2.963 -0.586 1.00 87.69 94 GLY A O 1
ATOM 698 N N . ASP A 1 95 ? -13.271 2.628 -2.632 1.00 88.94 95 ASP A N 1
ATOM 699 C CA . ASP A 1 95 ? -14.609 2.258 -2.155 1.00 88.94 95 ASP A CA 1
ATOM 700 C C . ASP A 1 95 ? -14.591 0.928 -1.384 1.00 88.94 95 ASP A C 1
ATOM 702 O O . ASP A 1 95 ? -15.305 0.762 -0.400 1.00 88.94 95 ASP A O 1
ATOM 706 N N . ALA A 1 96 ? -13.715 0.004 -1.790 1.00 87.06 96 ALA A N 1
ATOM 707 C CA . ALA A 1 96 ? -13.443 -1.256 -1.107 1.00 87.06 96 ALA A CA 1
ATOM 708 C C . ALA A 1 96 ? -11.927 -1.480 -1.055 1.00 87.06 96 ALA A C 1
ATOM 710 O O . ALA A 1 96 ? -11.309 -1.880 -2.040 1.00 87.06 96 ALA A O 1
ATOM 711 N N . THR A 1 97 ? -11.313 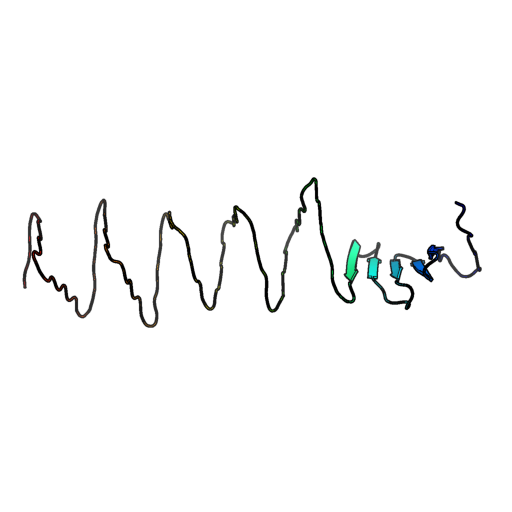-1.172 0.090 1.00 89.44 97 THR A N 1
ATOM 712 C CA . THR A 1 97 ? -9.883 -1.416 0.322 1.00 89.44 97 THR A CA 1
ATOM 713 C C . THR A 1 97 ? -9.731 -2.622 1.237 1.00 89.44 97 THR A C 1
ATOM 715 O O . THR A 1 97 ? -10.077 -2.544 2.413 1.00 89.44 97 THR A O 1
ATOM 718 N N . GLN A 1 98 ? -9.202 -3.719 0.703 1.00 90.00 98 GLN A N 1
ATOM 719 C CA . GLN A 1 98 ? -8.779 -4.873 1.490 1.00 90.00 98 GLN A CA 1
ATOM 720 C C . GLN A 1 98 ? -7.265 -4.817 1.668 1.00 90.00 98 GLN A C 1
ATOM 722 O O . GLN A 1 98 ? -6.535 -4.543 0.713 1.00 90.00 98 GLN A O 1
ATOM 727 N N . VAL A 1 99 ? -6.799 -5.052 2.893 1.00 88.31 99 VAL A N 1
ATOM 728 C CA . VAL A 1 99 ? -5.373 -5.189 3.172 1.00 88.31 99 VAL A CA 1
ATOM 729 C C . VAL A 1 99 ? -5.163 -6.397 4.067 1.00 88.31 99 VAL A C 1
ATOM 731 O O . VAL A 1 99 ? -5.654 -6.432 5.194 1.00 88.31 99 VAL A O 1
ATOM 734 N N . ASP A 1 100 ? -4.434 -7.376 3.545 1.00 89.75 100 ASP A N 1
ATOM 735 C CA . ASP A 1 100 ? -4.130 -8.622 4.232 1.00 89.75 100 ASP A CA 1
ATOM 736 C C . ASP A 1 100 ? -2.673 -8.600 4.691 1.00 89.75 100 ASP A C 1
ATOM 738 O O . ASP A 1 100 ? -1.753 -8.341 3.914 1.00 89.75 100 ASP A O 1
ATOM 742 N N . PHE A 1 101 ? -2.456 -8.879 5.972 1.00 89.25 101 PHE A N 1
ATOM 743 C CA . PHE A 1 101 ? -1.125 -8.924 6.566 1.00 89.25 101 PHE A CA 1
ATOM 744 C C . PHE A 1 101 ? -0.993 -10.196 7.393 1.00 89.25 101 PHE A C 1
ATOM 746 O O . PHE A 1 101 ? -1.889 -10.526 8.165 1.00 89.25 101 PHE A O 1
ATOM 753 N N . GLY A 1 102 ? 0.159 -10.865 7.317 1.00 89.62 102 GLY A N 1
ATOM 754 C CA . GLY A 1 102 ? 0.471 -11.948 8.257 1.00 89.62 102 GLY A CA 1
ATOM 755 C C . GLY A 1 102 ? 0.725 -11.429 9.679 1.00 89.62 102 GLY A C 1
ATOM 756 O O . GLY A 1 102 ? 0.355 -12.067 10.662 1.00 89.62 102 GLY A O 1
ATOM 757 N N . ARG A 1 103 ? 1.344 -10.249 9.798 1.00 89.50 103 ARG A N 1
ATOM 758 C CA . ARG A 1 103 ? 1.602 -9.563 11.068 1.00 89.50 103 ARG A CA 1
ATOM 759 C C . ARG A 1 103 ? 1.596 -8.057 10.845 1.00 89.50 103 ARG A C 1
ATOM 761 O O . ARG A 1 103 ? 2.331 -7.563 9.997 1.00 89.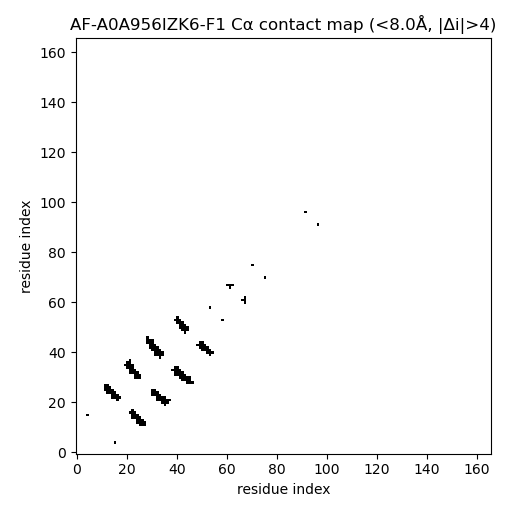50 103 ARG A O 1
ATOM 768 N N . LEU A 1 104 ? 0.817 -7.338 11.648 1.00 90.75 104 LEU A N 1
ATOM 769 C CA . LEU A 1 104 ? 0.812 -5.879 11.679 1.00 90.75 104 LEU A CA 1
ATOM 770 C C . LEU A 1 104 ? 1.400 -5.402 13.008 1.00 90.75 104 LEU A C 1
ATOM 772 O O . LEU A 1 104 ? 0.861 -5.692 14.074 1.00 90.75 104 LEU A O 1
ATOM 776 N N . GLU A 1 105 ? 2.507 -4.667 12.946 1.00 90.44 105 GLU A N 1
ATOM 777 C CA . GLU A 1 105 ? 3.107 -4.019 14.109 1.00 90.44 105 GLU A CA 1
ATOM 778 C C . GLU A 1 105 ? 3.042 -2.500 13.940 1.00 90.44 105 GLU A C 1
ATOM 780 O O . GLU A 1 105 ? 3.656 -1.935 13.039 1.00 90.44 105 GLU A O 1
ATOM 785 N N . LEU A 1 106 ? 2.287 -1.834 14.817 1.00 90.31 106 LEU A N 1
ATOM 786 C CA . LEU A 1 106 ? 2.145 -0.381 14.824 1.00 90.31 106 LEU A CA 1
ATOM 787 C C . LEU A 1 106 ? 2.948 0.198 15.987 1.00 90.31 106 LEU A C 1
ATOM 789 O O . LEU A 1 106 ? 2.653 -0.069 17.152 1.00 90.31 106 LEU A O 1
ATOM 793 N N . ARG A 1 107 ? 3.951 1.018 15.671 1.00 90.44 107 ARG A N 1
ATOM 794 C CA . ARG A 1 107 ? 4.735 1.771 16.655 1.00 90.44 107 ARG A CA 1
ATOM 795 C C . ARG A 1 107 ? 4.567 3.256 16.391 1.00 90.44 107 ARG A C 1
ATOM 797 O O . ARG A 1 107 ? 4.822 3.729 15.291 1.00 90.44 107 ARG A O 1
ATOM 804 N N . GLY A 1 108 ? 4.153 3.991 17.408 1.00 89.06 108 GLY A N 1
ATOM 805 C CA . GLY A 1 108 ? 4.004 5.434 17.319 1.00 89.06 108 GLY A CA 1
ATOM 806 C C . GLY A 1 108 ? 3.588 6.021 18.655 1.00 89.06 108 GLY A C 1
ATOM 807 O O . GLY A 1 108 ? 3.142 5.306 19.551 1.00 89.06 108 GLY A O 1
ATOM 808 N N . GLU A 1 109 ? 3.724 7.337 18.780 1.00 91.38 109 GLU A N 1
ATOM 809 C CA . GLU A 1 109 ? 3.303 8.065 19.981 1.00 91.38 109 GLU A CA 1
ATOM 810 C C . GLU A 1 109 ? 1.780 8.059 20.146 1.00 91.38 109 GLU A C 1
ATOM 812 O O . GLU A 1 109 ? 1.258 8.051 21.261 1.00 91.38 109 GLU A O 1
ATOM 817 N N . ARG A 1 110 ? 1.053 8.060 19.022 1.00 90.50 110 ARG A N 1
ATOM 818 C CA . ARG A 1 110 ? -0.404 8.112 18.997 1.00 90.50 110 ARG A CA 1
ATOM 819 C C . ARG A 1 110 ? -0.954 7.337 17.808 1.00 90.50 110 ARG A C 1
ATOM 821 O O . ARG A 1 110 ? -0.582 7.594 16.669 1.00 90.50 110 ARG A O 1
ATOM 828 N N . LEU A 1 111 ? -1.908 6.458 18.091 1.00 91.25 111 LEU A N 1
ATOM 829 C CA . LEU A 1 111 ? -2.749 5.809 17.094 1.00 91.25 111 LEU A CA 1
ATOM 830 C C . LEU A 1 111 ? -4.168 6.370 17.222 1.00 91.25 111 LEU A C 1
ATOM 832 O O . LEU A 1 111 ? -4.745 6.367 18.310 1.00 91.25 111 LEU A O 1
ATOM 836 N N . LEU A 1 112 ? -4.713 6.892 16.125 1.00 91.19 112 LEU A N 1
ATOM 837 C CA . LEU A 1 112 ? -6.094 7.356 16.044 1.00 91.19 112 LEU A CA 1
ATOM 838 C C . LEU A 1 112 ? -6.817 6.563 14.969 1.00 91.19 112 LEU A C 1
ATOM 840 O O . LEU A 1 112 ? -6.508 6.694 13.789 1.00 91.19 112 LEU A O 1
ATOM 844 N N . THR A 1 113 ? -7.817 5.805 15.394 1.00 89.00 113 THR A N 1
ATOM 845 C CA . THR A 1 113 ? -8.674 5.035 14.501 1.00 89.00 113 THR A CA 1
ATOM 846 C C . THR A 1 113 ? -10.068 5.638 14.562 1.00 89.00 113 THR A C 1
ATOM 848 O O . THR A 1 113 ? -10.677 5.695 15.628 1.00 89.00 113 THR A O 1
ATOM 851 N N . ARG A 1 114 ? -10.555 6.148 13.428 1.00 91.06 114 ARG A N 1
ATOM 852 C CA . ARG A 1 114 ? -11.925 6.644 13.278 1.00 91.06 114 ARG A CA 1
ATOM 853 C C . ARG A 1 114 ? -12.613 5.774 12.247 1.00 91.06 114 ARG A C 1
ATOM 855 O O . ARG A 1 114 ? -12.188 5.744 11.098 1.00 91.06 114 ARG A O 1
ATOM 862 N N . VAL A 1 115 ? -13.660 5.090 12.673 1.00 90.44 115 VAL A N 1
ATOM 863 C CA . VAL A 1 115 ? -14.428 4.182 11.827 1.00 90.44 115 VAL A CA 1
ATOM 864 C C . VAL A 1 115 ? -15.898 4.456 12.092 1.00 90.44 115 VAL A C 1
ATOM 866 O O . VAL A 1 115 ? -16.256 4.741 13.234 1.00 90.44 115 VAL A O 1
ATOM 869 N N . ALA A 1 116 ? -16.722 4.424 11.045 1.00 91.00 116 ALA A N 1
ATOM 870 C CA . ALA A 1 116 ? -18.172 4.461 11.212 1.00 91.00 116 ALA A CA 1
ATOM 871 C C . ALA A 1 116 ? -18.653 3.160 11.871 1.00 91.00 116 ALA A C 1
ATOM 873 O O . ALA A 1 116 ? -19.351 3.200 12.878 1.00 91.00 116 ALA A O 1
ATOM 874 N N . GLU A 1 117 ? -18.182 2.023 11.353 1.00 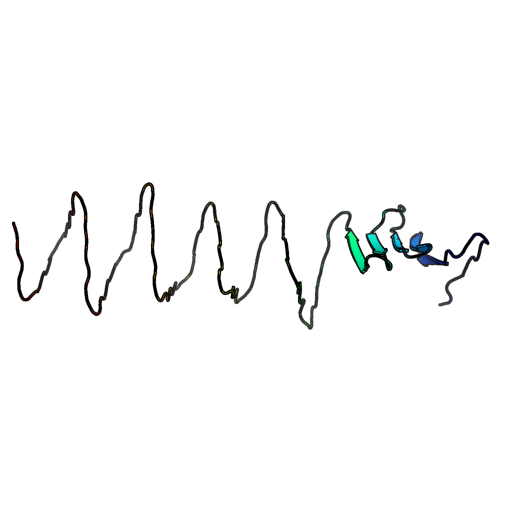89.25 117 GLU A N 1
ATOM 875 C CA . GLU A 1 117 ? -18.474 0.685 11.862 1.00 89.25 117 GLU A CA 1
ATOM 876 C C . GLU A 1 117 ? -17.193 -0.152 11.852 1.00 89.25 117 GLU A C 1
ATOM 878 O O . GLU A 1 117 ? -16.520 -0.248 10.826 1.00 89.25 117 GLU A O 1
ATOM 883 N N . ALA A 1 118 ? -16.833 -0.741 12.992 1.00 89.81 118 ALA A N 1
ATOM 884 C CA . ALA A 1 118 ? -15.658 -1.595 13.119 1.00 89.81 118 ALA A CA 1
ATOM 885 C C . ALA A 1 118 ? -16.060 -2.960 13.679 1.00 89.81 118 ALA A C 1
ATOM 887 O O . ALA A 1 118 ? -16.633 -3.040 14.765 1.00 89.81 118 ALA A O 1
ATOM 888 N N . PHE A 1 119 ? -15.698 -4.021 12.961 1.00 88.62 119 PHE A N 1
ATOM 889 C CA . PHE A 1 119 ? -15.847 -5.405 13.399 1.00 88.62 119 PHE A CA 1
ATOM 890 C C . PHE A 1 119 ? -14.454 -6.008 13.555 1.00 88.62 119 PHE A C 1
ATOM 892 O O . PHE A 1 119 ? -13.633 -5.925 12.642 1.00 88.62 119 PHE A O 1
ATOM 899 N N . VAL A 1 120 ? -14.177 -6.579 14.724 1.00 88.88 120 VAL A N 1
ATOM 900 C CA . VAL A 1 120 ? -12.924 -7.285 14.999 1.00 88.88 120 VAL A CA 1
ATOM 901 C C . VAL A 1 120 ? -13.294 -8.710 15.363 1.00 88.88 120 VAL A C 1
ATOM 903 O O . VAL A 1 120 ? -13.780 -8.956 16.465 1.00 88.88 120 VAL A O 1
ATOM 906 N N . ASP A 1 121 ? -13.089 -9.624 14.421 1.00 91.19 121 ASP A N 1
ATOM 907 C CA . ASP A 1 121 ? -13.214 -11.056 14.665 1.00 91.19 121 ASP A CA 1
ATOM 908 C C . ASP A 1 121 ? -11.837 -11.632 15.000 1.00 91.19 121 ASP A C 1
ATOM 910 O O . ASP A 1 121 ? -10.831 -11.297 14.368 1.00 91.19 121 ASP A O 1
ATOM 914 N N . VAL A 1 122 ? -11.779 -12.451 16.043 1.00 90.94 122 VAL A N 1
ATOM 915 C CA . VAL A 1 122 ? -10.528 -12.984 16.571 1.00 90.94 122 VAL A CA 1
ATOM 916 C C . VAL A 1 122 ? -10.690 -14.467 16.828 1.00 90.94 122 VAL A C 1
ATOM 918 O O . VAL A 1 122 ? -11.329 -14.880 17.788 1.00 90.94 122 VAL A O 1
ATOM 921 N N . GLU A 1 123 ? -10.029 -15.265 15.994 1.00 91.44 123 GLU A N 1
ATOM 922 C CA . GLU A 1 123 ? -10.126 -16.725 16.034 1.00 91.44 123 GLU A CA 1
ATOM 923 C C . GLU A 1 123 ? -9.575 -17.329 17.339 1.00 91.44 123 GLU A C 1
ATOM 925 O O . GLU A 1 123 ? -10.109 -18.308 17.853 1.00 91.44 123 GLU A O 1
ATOM 930 N N . ARG A 1 124 ? -8.480 -16.766 17.873 1.00 92.94 124 ARG A N 1
ATOM 931 C CA . ARG A 1 124 ? -7.748 -17.350 19.012 1.00 92.94 124 ARG A CA 1
ATOM 932 C C . ARG A 1 124 ? -7.712 -16.461 20.246 1.00 92.94 124 ARG A C 1
ATOM 934 O O . ARG A 1 124 ? -8.279 -16.822 21.272 1.00 92.94 124 ARG A O 1
ATOM 941 N N . VAL A 1 125 ? -6.996 -15.336 20.197 1.00 93.25 125 VAL A N 1
ATOM 942 C CA . VAL A 1 125 ? -6.843 -14.469 21.372 1.00 93.25 125 VAL A CA 1
ATOM 943 C C . VAL A 1 125 ? -6.748 -13.003 20.987 1.00 93.25 125 VAL A C 1
ATOM 945 O O . VAL A 1 125 ? -6.004 -12.631 20.081 1.00 93.25 125 VAL A O 1
ATOM 948 N N . ALA A 1 126 ? -7.476 -12.173 21.728 1.00 91.62 126 ALA A N 1
ATOM 949 C CA . ALA A 1 126 ? -7.333 -10.727 21.727 1.00 91.62 126 ALA A CA 1
ATOM 950 C C . ALA A 1 126 ? -6.815 -10.307 23.106 1.00 91.62 126 ALA A C 1
ATOM 952 O O . ALA A 1 126 ? -7.545 -10.382 24.093 1.00 91.62 126 ALA A O 1
ATOM 953 N N . GLU A 1 127 ? -5.555 -9.880 23.197 1.00 92.06 127 GLU A N 1
ATOM 954 C CA . GLU A 1 127 ? -4.963 -9.412 24.453 1.00 92.06 127 GLU A CA 1
ATOM 955 C C . GLU A 1 127 ? -4.583 -7.935 24.339 1.00 92.06 127 GLU A C 1
ATOM 957 O O . GLU A 1 127 ? -3.795 -7.541 23.481 1.00 92.06 127 GLU A O 1
ATOM 962 N N . THR A 1 128 ? -5.119 -7.105 25.237 1.00 91.38 128 THR A N 1
ATOM 963 C CA . THR A 1 128 ? -4.717 -5.699 25.363 1.00 91.38 128 THR A CA 1
ATOM 964 C C . THR A 1 128 ? -3.907 -5.506 26.637 1.00 91.38 128 THR A C 1
ATOM 966 O O . THR A 1 128 ? -4.449 -5.559 27.739 1.00 91.38 128 THR A O 1
ATOM 969 N N . ARG A 1 129 ? -2.610 -5.215 26.496 1.00 90.69 129 ARG A N 1
ATOM 970 C CA . ARG A 1 129 ? -1.749 -4.813 27.617 1.00 90.69 129 ARG A CA 1
ATOM 971 C C . ARG A 1 129 ? -1.595 -3.302 27.643 1.00 90.69 129 ARG A C 1
ATOM 973 O O . ARG A 1 129 ? -0.720 -2.744 26.987 1.00 90.69 129 ARG A O 1
ATOM 980 N N . ALA A 1 130 ? -2.440 -2.635 28.418 1.00 88.81 130 ALA A N 1
ATOM 981 C CA . ALA A 1 130 ? -2.389 -1.190 28.586 1.00 88.81 130 ALA A CA 1
ATOM 982 C C . ALA A 1 130 ? -2.245 -0.822 30.065 1.00 88.81 130 ALA A C 1
ATOM 984 O O . ALA A 1 130 ? -2.925 -1.385 30.917 1.00 88.81 130 ALA A O 1
ATOM 985 N N . LYS A 1 131 ? -1.416 0.188 30.372 1.00 93.50 131 LYS A N 1
ATOM 986 C CA . LYS A 1 131 ? -1.367 0.784 31.724 1.00 93.50 131 LYS A CA 1
ATOM 987 C C . LYS A 1 131 ? -2.714 1.394 32.127 1.00 93.50 131 LYS A C 1
ATOM 989 O O . LYS A 1 131 ? -3.032 1.475 33.307 1.00 93.50 131 LYS A O 1
ATOM 994 N N . ARG A 1 132 ? -3.483 1.867 31.143 1.00 92.12 132 ARG A N 1
ATOM 995 C CA . ARG A 1 132 ? -4.813 2.446 31.320 1.00 92.12 132 ARG A CA 1
ATOM 996 C C . ARG A 1 132 ? -5.647 2.190 30.071 1.00 92.12 132 ARG A C 1
ATOM 998 O O . ARG A 1 132 ? -5.241 2.581 28.982 1.00 92.12 132 ARG A O 1
ATOM 1005 N N . LEU A 1 133 ? -6.824 1.600 30.254 1.00 92.88 133 LEU A N 1
ATOM 1006 C CA . LEU A 1 133 ? -7.872 1.500 29.241 1.00 92.88 133 LEU A CA 1
ATOM 1007 C C . LEU A 1 133 ? -9.036 2.406 29.670 1.00 92.88 133 LEU A C 1
ATOM 1009 O O . LEU A 1 133 ? -9.426 2.392 30.837 1.00 92.88 133 LEU A O 1
ATOM 1013 N N . ARG A 1 134 ? -9.570 3.225 28.758 1.00 93.06 134 ARG A N 1
ATOM 1014 C CA . ARG A 1 134 ? -10.779 4.028 28.993 1.00 93.06 134 ARG A CA 1
ATOM 1015 C 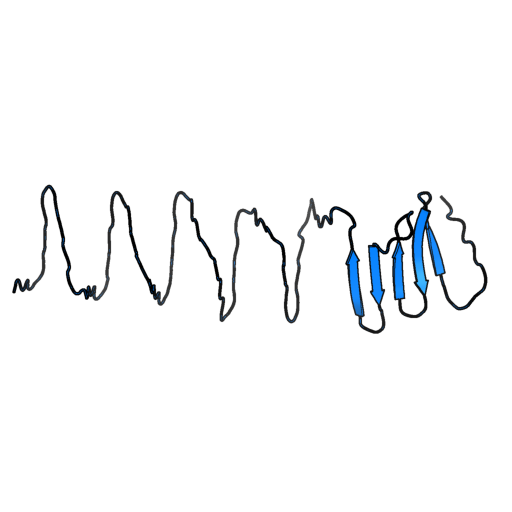C . ARG A 1 134 ? -11.724 3.840 27.818 1.00 93.06 134 ARG A C 1
ATOM 1017 O O . ARG A 1 134 ? -11.383 4.221 26.704 1.00 93.06 134 ARG A O 1
ATOM 1024 N N . THR A 1 135 ? -12.915 3.336 28.106 1.00 92.94 135 THR A N 1
ATOM 1025 C CA . THR A 1 135 ? -13.987 3.176 27.124 1.00 92.94 135 THR A CA 1
ATOM 1026 C C . THR A 1 135 ? -15.060 4.212 27.427 1.00 92.94 135 THR A C 1
ATOM 1028 O O . THR A 1 135 ? -15.573 4.268 28.543 1.00 92.94 135 THR A O 1
ATOM 1031 N N . LEU A 1 136 ? -15.341 5.083 26.461 1.00 93.31 136 LEU A N 1
ATOM 1032 C CA . LEU A 1 136 ? -16.434 6.049 26.519 1.00 93.31 136 LEU A CA 1
ATOM 1033 C C . LEU A 1 136 ? -17.445 5.644 25.462 1.00 93.31 136 LEU A C 1
ATOM 1035 O O . LEU A 1 136 ? -17.077 5.480 24.303 1.00 93.31 136 LEU A O 1
ATOM 1039 N N . VAL A 1 137 ? -18.691 5.469 25.877 1.00 93.12 137 VAL A N 1
ATOM 1040 C CA . VAL A 1 137 ? -19.767 5.014 25.004 1.00 93.12 137 VAL A CA 1
ATOM 1041 C C . VAL A 1 137 ? -20.920 5.991 25.132 1.00 93.12 137 VAL A C 1
ATOM 1043 O O . VAL A 1 137 ? -21.284 6.362 26.244 1.00 93.12 137 VAL A O 1
ATOM 1046 N N . GLU A 1 138 ? -21.445 6.440 23.995 1.00 93.62 138 GLU A N 1
ATOM 1047 C CA . GLU A 1 138 ? -22.538 7.415 23.951 1.00 93.62 138 GLU A CA 1
ATOM 1048 C C . GLU A 1 138 ? -23.892 6.770 24.259 1.00 93.62 138 GLU A C 1
ATOM 1050 O O . GLU A 1 138 ? -24.685 7.332 25.009 1.00 93.62 138 GLU A O 1
ATOM 1055 N N . SER A 1 139 ? -24.137 5.578 23.705 1.00 94.56 139 SER A N 1
ATOM 1056 C CA . SER A 1 139 ? -25.401 4.857 23.868 1.00 94.56 139 SER A CA 1
ATOM 1057 C C . SER A 1 139 ? -25.242 3.615 24.745 1.00 94.56 139 SER A C 1
ATOM 1059 O O . SER A 1 139 ? -25.551 3.663 25.933 1.00 94.56 139 SER A O 1
ATOM 1061 N N . THR A 1 140 ? -24.746 2.507 24.186 1.00 93.69 140 THR A N 1
ATOM 1062 C CA . THR A 1 140 ? -24.786 1.200 24.858 1.00 93.69 140 THR A CA 1
ATOM 1063 C C . THR A 1 140 ? -23.464 0.459 24.713 1.00 93.69 140 THR A C 1
ATOM 1065 O O . THR A 1 140 ? -22.927 0.352 23.613 1.00 93.69 140 THR A O 1
ATOM 1068 N N . LEU A 1 141 ? -22.947 -0.055 25.834 1.00 92.56 141 LEU A N 1
ATOM 1069 C CA . LEU A 1 141 ? -21.839 -1.008 25.872 1.00 92.56 141 LEU A CA 1
ATOM 1070 C C . LEU A 1 141 ? -22.385 -2.375 26.287 1.00 92.56 141 LEU A C 1
ATOM 1072 O O . LEU A 1 141 ? -22.810 -2.534 27.431 1.00 92.56 141 LEU A O 1
ATOM 1076 N N . GLU A 1 142 ? -22.326 -3.356 25.390 1.00 92.81 142 GLU A N 1
ATOM 1077 C CA . GLU A 1 142 ? -22.680 -4.746 25.689 1.00 92.81 142 GLU A CA 1
ATOM 1078 C C . GLU A 1 142 ? -21.424 -5.617 25.728 1.00 92.81 142 GLU A C 1
ATOM 1080 O O . GLU A 1 142 ? -20.550 -5.525 24.866 1.00 92.81 142 GLU A O 1
ATOM 1085 N N . LEU A 1 143 ? -21.326 -6.465 26.751 1.00 91.69 143 LEU A N 1
ATOM 1086 C CA . LEU A 1 143 ? -20.255 -7.444 26.909 1.00 91.69 143 LEU A CA 1
ATOM 1087 C C . LEU A 1 143 ? -20.897 -8.813 27.086 1.00 91.69 143 LEU A C 1
ATOM 1089 O O . LEU A 1 143 ? -21.417 -9.130 28.156 1.00 91.69 143 LEU A O 1
ATOM 1093 N N . PHE A 1 144 ? -20.856 -9.619 26.032 1.00 91.00 144 PHE A N 1
ATOM 1094 C CA . PHE A 1 144 ? -21.339 -10.989 26.060 1.00 91.00 144 PHE A CA 1
ATOM 1095 C C . PHE A 1 144 ? -20.153 -11.946 26.144 1.00 91.00 144 PHE A C 1
ATOM 1097 O O . PHE A 1 144 ? -19.277 -11.946 25.282 1.00 91.00 144 PHE A O 1
ATOM 1104 N N . ALA A 1 145 ? -20.107 -12.752 27.200 1.00 91.12 145 ALA A N 1
ATOM 1105 C CA . ALA A 1 145 ? -19.061 -13.744 27.391 1.00 91.12 145 ALA A CA 1
ATOM 1106 C C . ALA A 1 145 ? -19.592 -14.922 28.205 1.00 91.12 145 ALA A C 1
ATOM 1108 O O . ALA A 1 145 ? -20.432 -14.747 29.086 1.00 91.12 145 ALA A O 1
ATOM 1109 N N . GLN A 1 146 ? -19.035 -16.115 27.972 1.00 92.75 146 GLN A N 1
ATOM 1110 C CA . GLN A 1 146 ? -19.281 -17.276 28.835 1.00 92.75 146 GLN A CA 1
ATOM 1111 C C . GLN A 1 146 ? -18.847 -16.992 30.283 1.00 92.75 146 GLN A C 1
ATOM 1113 O O . GLN A 1 146 ? -19.483 -17.443 31.234 1.00 92.75 146 GLN A O 1
ATOM 1118 N N . ARG A 1 147 ? -17.751 -16.243 30.455 1.00 93.31 147 ARG A N 1
ATOM 1119 C CA . ARG A 1 147 ? -17.246 -15.809 31.755 1.00 93.31 147 ARG A CA 1
ATOM 1120 C C . ARG A 1 147 ? -16.589 -14.442 31.633 1.00 93.31 147 ARG A C 1
ATOM 1122 O O . ARG A 1 147 ? -15.633 -14.280 30.882 1.00 93.31 147 ARG A O 1
ATOM 1129 N N . THR A 1 148 ? -17.036 -13.511 32.465 1.00 93.38 148 THR A N 1
ATOM 1130 C CA . THR A 1 148 ? -16.380 -12.216 32.670 1.00 93.38 148 THR A CA 1
ATOM 1131 C C . THR A 1 148 ? -15.786 -12.185 34.072 1.00 93.38 148 THR A C 1
ATOM 1133 O O . THR A 1 148 ? -16.455 -12.528 35.043 1.00 93.38 148 THR A O 1
ATOM 1136 N N . SER A 1 149 ? -14.519 -11.787 34.192 1.00 92.56 149 SER A N 1
ATOM 1137 C CA . SER A 1 149 ? -13.847 -11.604 35.481 1.00 92.56 149 SER A CA 1
ATOM 1138 C C . SER A 1 149 ? -13.211 -10.225 35.524 1.00 92.56 149 SER A C 1
ATOM 1140 O O . SER A 1 149 ? -12.306 -9.936 34.746 1.00 92.56 149 SER A O 1
ATOM 1142 N N . ILE A 1 150 ? -13.655 -9.393 36.462 1.00 92.19 150 ILE A N 1
ATOM 1143 C CA . ILE A 1 150 ? -13.074 -8.076 36.726 1.00 92.19 150 ILE A CA 1
ATOM 1144 C C . ILE A 1 150 ? -12.361 -8.164 38.071 1.00 92.19 150 ILE A C 1
ATOM 1146 O O . ILE A 1 150 ? -12.981 -8.467 39.088 1.00 92.19 150 ILE A O 1
ATOM 1150 N N . ARG A 1 151 ? -11.048 -7.927 38.074 1.00 93.81 151 ARG A N 1
ATOM 1151 C CA . ARG A 1 151 ? -10.224 -7.934 39.285 1.00 93.81 151 ARG A CA 1
ATOM 1152 C C . ARG A 1 151 ? -9.623 -6.550 39.488 1.00 93.81 151 ARG A C 1
ATOM 1154 O O . ARG A 1 151 ? -9.016 -6.005 38.573 1.00 93.81 151 ARG A O 1
ATOM 1161 N N . SER A 1 152 ? -9.781 -6.015 40.692 1.00 93.69 152 SER A N 1
ATOM 1162 C CA . SER A 1 152 ? -9.200 -4.743 41.120 1.00 93.69 152 SER A CA 1
ATOM 1163 C C . SER A 1 152 ? -8.329 -4.966 42.351 1.00 93.69 152 SER A C 1
ATOM 1165 O O . SER A 1 152 ? -8.663 -5.787 43.203 1.00 93.69 152 SER A O 1
ATOM 1167 N N . GLU A 1 153 ? -7.214 -4.243 42.440 1.00 95.19 153 GLU A N 1
ATOM 1168 C CA . GLU A 1 153 ? -6.349 -4.224 43.631 1.00 95.19 153 GLU A CA 1
ATOM 1169 C C . GLU A 1 153 ? -6.843 -3.242 44.698 1.00 95.19 153 GLU A C 1
ATOM 1171 O O . GLU A 1 153 ? -6.574 -3.416 45.883 1.00 95.19 153 GLU A O 1
ATOM 1176 N N . LYS A 1 154 ? -7.544 -2.191 44.265 1.00 95.38 154 LYS A N 1
ATOM 1177 C CA . LYS A 1 154 ? -8.108 -1.143 45.118 1.00 95.38 154 LYS A CA 1
ATOM 1178 C C . LYS A 1 154 ? -9.611 -1.072 44.847 1.00 95.38 154 LYS A C 1
ATOM 1180 O O . LYS A 1 154 ? -10.286 -2.098 44.809 1.00 95.38 154 LYS A O 1
ATOM 1185 N N . ASP A 1 155 ? -10.129 0.108 44.546 1.00 94.75 155 ASP A N 1
ATOM 1186 C CA . ASP A 1 155 ? -11.562 0.330 44.401 1.00 94.75 155 ASP A CA 1
ATOM 1187 C C . ASP A 1 155 ? -12.104 -0.101 43.034 1.00 94.75 155 ASP A C 1
ATOM 1189 O O . ASP A 1 155 ? -11.530 0.201 41.988 1.00 94.75 155 ASP A O 1
ATOM 1193 N N . THR A 1 156 ? -13.282 -0.721 43.039 1.00 94.38 156 THR A N 1
ATOM 1194 C CA . THR A 1 156 ? -14.154 -0.829 41.861 1.00 94.38 156 THR A CA 1
ATOM 1195 C C . THR A 1 156 ? -15.412 -0.017 42.134 1.00 94.38 156 THR A C 1
ATOM 1197 O O . THR A 1 156 ? -16.078 -0.239 43.141 1.00 94.38 156 THR A O 1
ATOM 1200 N N . ARG A 1 157 ? -15.738 0.935 41.253 1.00 92.94 157 ARG A N 1
ATOM 1201 C CA . ARG A 1 157 ? -16.991 1.699 41.315 1.00 92.94 157 ARG A CA 1
ATOM 1202 C C . ARG A 1 157 ? -17.856 1.329 40.123 1.00 92.94 157 ARG A C 1
ATOM 1204 O O . ARG A 1 157 ? -17.424 1.479 38.983 1.00 92.94 157 ARG A O 1
ATOM 1211 N N . VAL A 1 158 ? -19.067 0.873 40.408 1.00 92.88 158 VAL A N 1
ATOM 1212 C CA . VAL A 1 158 ? -20.124 0.673 39.420 1.00 92.88 158 VAL A CA 1
ATOM 1213 C C . VAL A 1 158 ? -21.256 1.594 39.835 1.00 92.88 158 VAL A C 1
ATOM 1215 O O . VAL A 1 158 ? -21.784 1.454 40.935 1.00 92.88 158 VAL A O 1
ATOM 1218 N N . ASP A 1 159 ? -21.573 2.562 38.984 1.00 90.44 159 ASP A N 1
ATOM 1219 C CA . ASP A 1 159 ? -22.662 3.506 39.199 1.00 90.44 159 ASP A CA 1
ATOM 1220 C C . ASP A 1 159 ? -23.644 3.368 38.040 1.00 90.44 159 ASP A C 1
ATOM 1222 O O . ASP A 1 159 ? -23.263 3.385 36.867 1.00 90.44 159 ASP A O 1
ATOM 1226 N N . GLY A 1 160 ? -24.907 3.160 38.374 1.00 90.81 160 GLY A N 1
ATOM 1227 C CA . GLY A 1 160 ? -25.956 2.920 37.408 1.00 90.81 160 GLY A CA 1
ATOM 1228 C C . GLY A 1 160 ? -27.315 2.976 38.079 1.00 90.81 160 GLY A C 1
ATOM 1229 O O . GLY A 1 160 ? -27.465 2.631 39.248 1.00 90.81 160 GLY A O 1
ATOM 1230 N N . LYS A 1 161 ? -28.338 3.364 37.310 1.00 94.38 161 LYS A N 1
ATOM 1231 C CA . LYS A 1 161 ? -29.728 3.408 37.795 1.00 94.38 161 LYS A CA 1
ATOM 1232 C C . LYS A 1 161 ? -30.204 2.057 38.343 1.00 94.38 161 LYS A C 1
ATOM 1234 O O . LYS A 1 161 ? -31.097 2.019 39.182 1.00 94.38 161 LYS A O 1
ATOM 1239 N N . ARG A 1 162 ? -29.640 0.954 37.839 1.00 94.25 162 ARG A N 1
ATOM 1240 C CA . ARG A 1 162 ? -29.936 -0.412 38.271 1.00 94.25 162 ARG A CA 1
ATOM 1241 C C . ARG A 1 162 ? -28.700 -1.288 38.092 1.00 94.25 162 ARG A C 1
ATOM 1243 O O . ARG A 1 162 ? -28.128 -1.315 37.008 1.00 94.25 162 ARG A O 1
ATOM 1250 N N . ILE A 1 163 ? -28.335 -2.023 39.139 1.00 93.06 163 ILE A N 1
ATOM 1251 C CA . ILE A 1 163 ? -27.287 -3.047 39.107 1.00 93.06 163 ILE A CA 1
ATOM 1252 C C . ILE A 1 163 ? -27.951 -4.362 39.505 1.00 93.06 163 ILE A C 1
ATOM 1254 O O . ILE A 1 163 ? -28.490 -4.477 40.604 1.00 93.06 163 ILE A O 1
ATOM 1258 N N . LEU A 1 164 ? -27.962 -5.327 38.590 1.00 89.00 164 LEU A N 1
ATOM 1259 C CA . LEU A 1 164 ? -28.470 -6.671 38.839 1.00 89.00 164 LEU A CA 1
ATOM 1260 C C . LEU A 1 164 ? -27.269 -7.587 39.035 1.00 89.00 164 LEU A C 1
ATOM 1262 O O . LEU A 1 164 ? -26.584 -7.940 38.079 1.00 89.00 164 LEU A O 1
ATOM 1266 N N . LEU A 1 165 ? -26.997 -7.913 40.290 1.00 84.62 165 LEU A N 1
ATOM 1267 C CA . LEU A 1 165 ? -26.077 -8.977 40.655 1.00 84.62 165 LEU A CA 1
ATOM 1268 C C . LEU A 1 165 ? -26.965 -10.210 40.810 1.00 84.62 165 LEU A C 1
ATOM 1270 O O . LEU A 1 165 ? -27.883 -10.175 41.629 1.00 84.62 165 LEU A O 1
ATOM 1274 N N . GLY A 1 166 ? -26.789 -11.189 39.920 1.00 73.81 166 GLY A N 1
ATOM 1275 C CA . GLY A 1 166 ? -27.544 -12.446 39.958 1.00 73.81 166 GLY A CA 1
ATOM 1276 C C . GLY A 1 166 ? -27.441 -13.137 41.308 1.00 73.81 166 GLY A C 1
ATOM 1277 O O . GLY A 1 166 ? -26.363 -13.027 41.936 1.00 73.81 166 GLY A O 1
#

Nearest PDB structures (foldseek):
  9c3c-assembly1_g  TM=3.131E-01  e=2.954E-01  Oryctolagus cuniculus
  9c3c-assembly1_d  TM=3.061E-01  e=8.746E-01  Oryctolagus cuniculus

Foldseek 3Di:
DDFDDDDDDDPDKGKGADPQQWIWIDDDQWTFTAGNVRHTAWIAGNVVRDIDGDDPPDDDDDDPPDDDDDDDPPDDDDDDPDDDDDDPDDDDDDPDDDDDDPDDDDDDPDDDDDDPDDDDDDPPDDDDDDPDDDDDDDDDDDDDDPDDDDDDPDDDDDDDPDDDDD

Sequence (166 aa):
MIGVLHTSTHEDSLRVTSETGAYAERTGSTLALYDNAGRLLVNYDTQSGTLELRATADLHLAAPAGSVRVSAGRRIELSAPEAELAGRQLSLRGDATQVDFGRLELRGERLLTRVAEAFVDVERVAETRAKRLRTLVESTLELFAQRTSIRSEKDTRVDGKRILLG

Mean predicted aligned error: 9.09 Å

Secondary structure (DSSP, 8-state):
---------STT-EEEE-TTS-EEEEETTEEEEE-TT--EEEEEETTTTEEEE--SS------TTS------SS------S-----SS------SS-----S-----SS------SS-----SS------S------SS------S------SS------S-----

Solvent-accessible surface area (backbone atoms only — not comparable to full-atom values): 12639 Å² total; per-residue (Å²): 137,86,82,83,80,79,87,76,95,65,88,79,58,54,70,51,72,48,98,78,52,24,34,37,38,33,54,86,58,33,42,37,33,28,42,59,85,68,47,73,32,36,40,35,33,66,82,82,68,48,76,49,81,52,60,96,80,76,81,86,87,84,44,98,92,64,76,87,85,89,83,62,100,83,70,86,85,86,87,66,99,72,85,87,87,86,72,97,74,88,85,88,85,67,98,78,78,85,84,89,71,99,74,87,86,89,84,73,98,73,88,86,86,86,68,97,78,84,86,85,87,68,96,82,77,87,84,85,93,62,100,72,84,85,88,86,72,94,84,80,88,85,85,88,64,100,75,84,84,88,86,67,96,69,86,81,88,87,86,67,102,73,82,87,80,131